Protein AF-A0A392NXZ0-F1 (afdb_monomer)

Secondary structure (DSSP, 8-state):
--TT--HHHHHHHHHHHHHHHHHHHHS----SSPPPHHHHHHHHHHHIIIIIHHHHHHHHHHHHHHHHHHHS-PPPTT---------TTT--TT-TT--HHHHHHHHHHHHHHHHHHHHHHHHHHHHH-------HHHHHHHHHHHHHHHHHHHHTT---

Foldseek 3Di:
DPPPDDPVNVVVVVVVVVVVVVVVVPPPPPDPDDDALLRVLVVVLVCCVPPVVPPVVVVLVVQQVVCCVPPVGGDDPPDDPDDDDDCRLPDPVVNPSSDPVSVVVSVVVSVVSVVVSVVVVVVVVVVVVPDPDDDPVVVVVVVVVVVVVVVVVVVVPDDD

pLDDT: mean 88.1, std 13.16, range [43.94, 98.06]

Organism: NCBI:txid97028

Radius of gyration: 24.3 Å; Cα contacts (8 Å, |Δi|>4): 49; chains: 1; bounding box: 50×72×58 Å

Mean predicted aligned error: 9.59 Å

Sequence (160 aa):
DRPDLSPEDREMLIEDLVREITSIWQTDELRRQKPTPVDEARAGLNIVEQSLWKAVPHYLRRVSNALKKHTGKPLPLTCTPIKFGTWMGGDRDGNPNVTAKVTKDVSLLSRWMAIDLYIREVDSLRFELSMNRCSDTLSRLAHEILEGLSVEFYFCRDPS

Structure (mmCIF, N/CA/C/O backbone):
data_AF-A0A392NXZ0-F1
#
_entry.id   AF-A0A392NXZ0-F1
#
loop_
_atom_site.group_PDB
_atom_site.id
_atom_site.type_symbol
_atom_site.label_atom_id
_atom_site.label_alt_id
_atom_site.label_comp_id
_atom_site.label_asym_id
_atom_site.label_entity_id
_atom_site.label_seq_id
_atom_site.pdbx_PDB_ins_code
_atom_site.Cartn_x
_atom_site.Cartn_y
_atom_site.Cartn_z
_atom_site.occupancy
_atom_site.B_iso_or_equiv
_atom_site.auth_seq_id
_atom_site.auth_comp_id
_atom_site.auth_asym_id
_atom_site.auth_atom_id
_atom_site.pdbx_PDB_model_num
ATOM 1 N N . ASP A 1 1 ? 0.308 31.775 1.634 1.00 53.91 1 ASP A N 1
ATOM 2 C CA . ASP A 1 1 ? 1.097 32.590 2.571 1.00 53.91 1 ASP A CA 1
ATOM 3 C C . ASP A 1 1 ? 0.728 32.326 4.011 1.00 53.91 1 ASP A C 1
ATOM 5 O O . ASP A 1 1 ? -0.453 32.310 4.343 1.00 53.91 1 ASP A O 1
ATOM 9 N N . ARG A 1 2 ? 1.752 32.066 4.831 1.00 63.56 2 ARG A N 1
ATOM 10 C CA . ARG A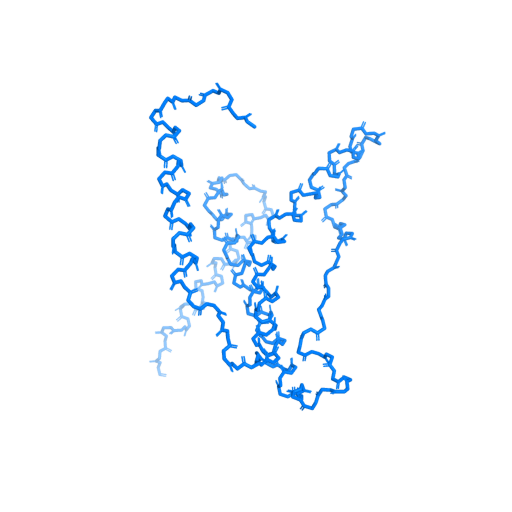 1 2 ? 1.707 31.965 6.295 1.00 63.56 2 ARG A CA 1
ATOM 11 C C . ARG A 1 2 ? 2.221 33.303 6.851 1.00 63.56 2 ARG A C 1
ATOM 13 O O . ARG A 1 2 ? 3.432 33.500 6.868 1.00 63.56 2 ARG A O 1
ATOM 20 N N . PRO A 1 3 ? 1.342 34.261 7.195 1.00 66.81 3 PRO A N 1
ATOM 21 C CA . PRO A 1 3 ? 1.756 35.598 7.635 1.00 66.81 3 PRO A CA 1
ATOM 22 C C . PRO A 1 3 ? 2.342 35.621 9.061 1.00 66.81 3 PRO A C 1
ATOM 24 O O . PRO A 1 3 ? 2.676 36.688 9.562 1.00 66.81 3 PRO A O 1
ATOM 27 N N . ASP A 1 4 ? 2.441 34.459 9.712 1.00 79.62 4 ASP A N 1
ATOM 28 C CA . ASP A 1 4 ? 2.841 34.238 11.104 1.00 79.62 4 ASP A CA 1
ATOM 29 C C . ASP A 1 4 ? 4.311 33.812 11.294 1.00 79.62 4 ASP A C 1
ATOM 31 O O . ASP A 1 4 ? 4.710 33.521 12.417 1.00 79.62 4 ASP A O 1
ATOM 35 N N . LEU A 1 5 ? 5.117 33.754 10.229 1.00 78.62 5 LEU A N 1
ATOM 36 C CA . LEU A 1 5 ? 6.523 33.334 10.306 1.00 78.62 5 LEU A CA 1
ATOM 37 C C . LEU A 1 5 ? 7.432 34.473 10.781 1.00 78.62 5 LEU A C 1
ATOM 39 O O . LEU A 1 5 ? 7.344 35.594 10.269 1.00 78.62 5 LEU A O 1
ATOM 43 N N . SER A 1 6 ? 8.336 34.179 11.721 1.00 87.62 6 SER A N 1
ATOM 44 C CA . SER A 1 6 ? 9.381 35.134 12.088 1.00 87.62 6 SER A CA 1
ATOM 45 C C . SER A 1 6 ? 10.360 35.343 10.918 1.00 87.62 6 SER A C 1
ATOM 47 O O . SER A 1 6 ? 10.436 34.506 10.009 1.00 87.62 6 SER A O 1
ATOM 49 N N . PRO A 1 7 ? 11.123 36.453 10.902 1.00 85.44 7 PRO A N 1
ATOM 50 C CA . PRO A 1 7 ? 12.153 36.673 9.889 1.00 85.44 7 PRO A CA 1
ATOM 51 C C . PRO A 1 7 ? 13.175 35.529 9.812 1.00 85.44 7 PRO A C 1
ATOM 53 O O . PRO A 1 7 ? 13.544 35.136 8.708 1.00 85.44 7 PRO A O 1
ATOM 56 N N . GLU A 1 8 ? 13.558 34.961 10.959 1.00 87.75 8 GLU A N 1
ATOM 57 C CA . GLU A 1 8 ? 14.507 33.842 11.064 1.00 87.75 8 GLU A CA 1
ATOM 58 C C . GLU A 1 8 ? 13.918 32.549 10.479 1.00 87.75 8 GLU A C 1
ATOM 60 O O . GLU A 1 8 ? 14.559 31.896 9.657 1.00 87.75 8 GLU A O 1
ATOM 65 N N . ASP A 1 9 ? 12.658 32.223 10.799 1.00 89.31 9 ASP A N 1
ATOM 66 C CA . ASP A 1 9 ? 11.982 31.041 10.238 1.00 89.31 9 ASP A CA 1
ATOM 67 C C . ASP A 1 9 ? 11.859 31.135 8.714 1.00 89.31 9 ASP A C 1
ATOM 69 O O . ASP A 1 9 ? 11.959 30.139 7.994 1.00 89.31 9 ASP A O 1
ATOM 73 N N . ARG A 1 10 ? 11.626 32.351 8.203 1.00 88.88 10 ARG A N 1
ATOM 74 C CA . ARG A 1 10 ? 11.544 32.604 6.764 1.00 88.88 10 ARG A CA 1
ATOM 75 C C . ARG A 1 10 ? 12.900 32.418 6.089 1.00 88.88 10 ARG A C 1
ATOM 77 O O . ARG A 1 10 ? 12.933 31.895 4.978 1.00 88.88 10 ARG A O 1
ATOM 84 N N . GLU A 1 11 ? 13.983 32.853 6.724 1.00 91.44 11 GLU A N 1
ATOM 85 C CA . GLU A 1 11 ? 15.342 32.675 6.209 1.00 91.44 11 GLU A CA 1
ATOM 86 C C . GLU A 1 11 ? 15.721 31.189 6.170 1.00 91.44 11 GLU A C 1
ATOM 88 O O . GLU A 1 11 ? 16.092 30.697 5.105 1.00 91.44 11 GLU A O 1
ATOM 93 N N . MET A 1 12 ? 15.463 30.441 7.249 1.00 91.00 12 MET A N 1
ATOM 94 C CA . MET A 1 12 ? 15.664 28.985 7.282 1.00 91.00 12 MET A CA 1
ATOM 95 C C . MET A 1 12 ? 14.859 28.249 6.202 1.00 91.00 12 MET A C 1
ATOM 97 O O . MET A 1 12 ? 15.390 27.383 5.511 1.00 91.00 12 MET A O 1
ATOM 101 N N . LEU A 1 13 ? 13.586 28.614 6.002 1.00 91.81 13 LEU A N 1
ATOM 102 C CA 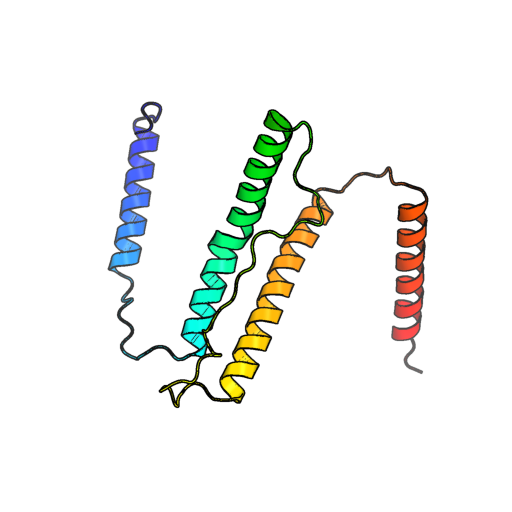. LEU A 1 13 ? 12.745 27.996 4.970 1.00 91.81 13 LEU A CA 1
ATOM 103 C C . LEU A 1 13 ? 13.292 28.251 3.556 1.00 91.81 13 LEU A C 1
ATOM 105 O O . LEU A 1 13 ? 13.195 27.387 2.684 1.00 91.81 13 LEU A O 1
ATOM 109 N N . ILE A 1 14 ? 13.849 29.443 3.318 1.00 93.44 14 ILE A N 1
ATOM 110 C CA . ILE A 1 14 ? 14.487 29.786 2.043 1.00 93.44 14 ILE A CA 1
ATOM 111 C C . ILE A 1 14 ? 15.777 28.979 1.866 1.00 93.44 14 ILE A C 1
ATOM 113 O O . ILE A 1 14 ? 15.998 28.4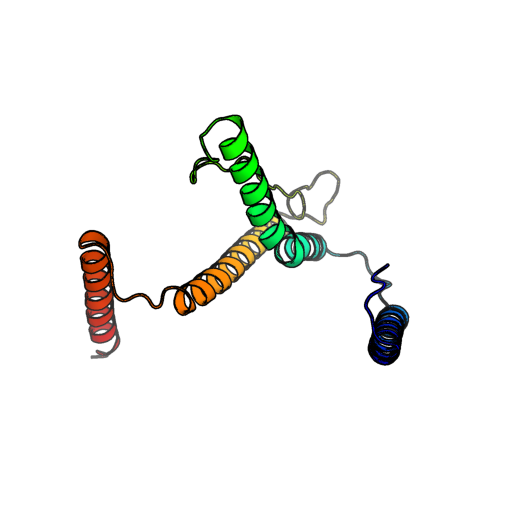55 0.776 1.00 93.44 14 ILE A O 1
ATOM 117 N N . GLU A 1 15 ? 16.600 28.839 2.906 1.00 94.06 15 GLU A N 1
ATOM 118 C CA . GLU A 1 15 ? 17.816 28.019 2.855 1.00 94.06 15 GLU A CA 1
ATOM 119 C C . GLU A 1 15 ? 17.509 26.551 2.543 1.00 94.06 15 GLU A C 1
ATOM 121 O O . GLU A 1 15 ? 18.150 25.960 1.669 1.00 94.06 15 GLU A O 1
ATOM 126 N N . ASP A 1 16 ? 16.498 25.974 3.196 1.00 94.38 16 ASP A N 1
ATOM 127 C CA . ASP A 1 16 ? 16.055 24.608 2.920 1.00 94.38 16 ASP A CA 1
ATOM 128 C C . ASP A 1 16 ? 15.512 24.480 1.490 1.00 94.38 16 ASP A C 1
ATOM 130 O O . ASP A 1 16 ? 15.882 23.553 0.771 1.00 94.38 16 ASP A O 1
ATOM 134 N N . LEU A 1 17 ? 14.718 25.446 1.013 1.00 94.50 17 LEU A N 1
ATOM 135 C CA . LEU A 1 17 ? 14.225 25.446 -0.367 1.00 94.50 17 LEU A CA 1
ATOM 136 C C . LEU A 1 17 ? 15.372 25.508 -1.388 1.00 94.50 17 LEU A C 1
ATOM 138 O O . LEU A 1 17 ? 15.355 24.779 -2.382 1.00 94.50 17 LEU A O 1
ATOM 142 N N . VAL A 1 18 ? 16.376 26.358 -1.155 1.00 95.12 18 VAL A N 1
ATOM 143 C CA . VAL A 1 18 ? 17.566 26.454 -2.014 1.00 95.12 18 VAL A CA 1
ATOM 144 C C . VAL A 1 18 ? 18.343 25.140 -2.002 1.00 95.12 18 VAL A C 1
ATOM 146 O O . VAL A 1 18 ? 18.792 24.695 -3.063 1.00 95.12 18 VAL A O 1
ATOM 149 N N . ARG A 1 19 ? 18.474 24.492 -0.839 1.00 93.50 19 ARG A N 1
ATOM 150 C CA . ARG A 1 19 ? 19.124 23.182 -0.708 1.00 93.50 19 ARG A CA 1
ATOM 151 C C . ARG A 1 19 ? 18.400 22.115 -1.529 1.00 93.50 19 ARG A C 1
ATOM 153 O O . ARG A 1 19 ? 19.058 21.421 -2.302 1.00 93.50 19 ARG A O 1
ATOM 160 N N . GLU A 1 20 ? 17.076 22.028 -1.422 1.00 93.81 20 GLU A N 1
ATOM 161 C CA . GLU A 1 20 ? 16.265 21.066 -2.183 1.00 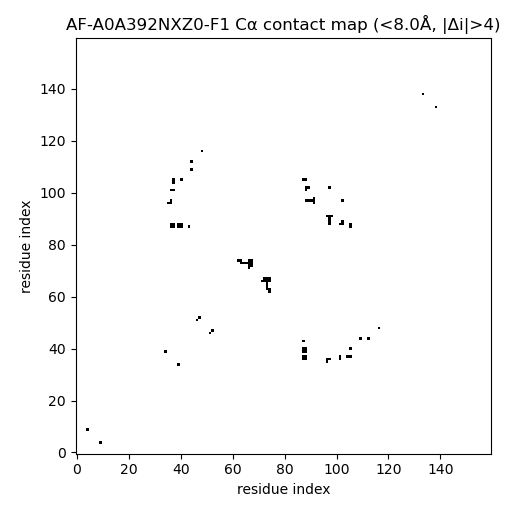93.81 20 GLU A CA 1
ATOM 162 C C . GLU A 1 20 ? 16.352 21.316 -3.696 1.00 93.81 20 GLU A C 1
ATOM 164 O O . GLU A 1 20 ? 16.625 20.394 -4.465 1.00 93.81 20 GLU A O 1
ATOM 169 N N . ILE A 1 21 ? 16.219 22.573 -4.143 1.00 91.94 21 ILE A N 1
ATOM 170 C CA . ILE A 1 21 ? 16.354 22.930 -5.567 1.00 91.94 21 ILE A CA 1
ATOM 171 C C . ILE A 1 21 ? 17.749 22.572 -6.089 1.00 91.94 21 ILE A C 1
ATOM 173 O O . ILE A 1 21 ? 17.878 22.010 -7.176 1.00 91.94 21 ILE A O 1
ATOM 177 N N . THR A 1 22 ? 18.795 22.875 -5.317 1.00 91.75 22 THR A N 1
ATOM 178 C CA . THR A 1 22 ? 20.180 22.561 -5.693 1.00 91.75 22 THR A CA 1
ATOM 179 C C . THR A 1 22 ? 20.392 21.051 -5.769 1.00 91.75 22 THR A C 1
ATOM 181 O O . THR A 1 22 ? 21.033 20.582 -6.706 1.00 91.75 22 THR A O 1
ATOM 184 N N . SER A 1 23 ? 19.823 20.284 -4.832 1.00 89.19 23 SER A N 1
ATOM 185 C CA . SER A 1 23 ? 19.892 18.821 -4.840 1.00 89.19 23 SER A CA 1
ATOM 186 C C . SER A 1 23 ? 19.229 18.235 -6.085 1.00 89.19 23 SER A C 1
ATOM 188 O O . SER A 1 23 ? 19.852 17.426 -6.773 1.00 89.19 23 SER A O 1
ATOM 190 N N . ILE A 1 24 ? 18.026 18.700 -6.438 1.00 87.81 24 ILE A N 1
ATOM 191 C CA . ILE A 1 24 ? 17.326 18.274 -7.659 1.00 87.81 24 ILE A CA 1
ATOM 192 C C . ILE A 1 24 ? 18.141 18.647 -8.903 1.00 87.81 24 ILE A C 1
ATOM 194 O O . ILE A 1 24 ? 18.316 17.822 -9.790 1.00 87.81 24 ILE A O 1
ATOM 198 N N . TRP A 1 25 ? 18.684 19.866 -8.961 1.00 85.44 25 TRP A N 1
ATOM 199 C CA . TRP A 1 25 ? 19.461 20.339 -10.110 1.00 85.44 25 TRP A CA 1
ATOM 200 C C . TRP A 1 25 ? 20.779 19.578 -10.309 1.00 85.44 25 TRP A C 1
ATOM 202 O O . TRP A 1 25 ? 21.196 19.339 -11.441 1.00 85.44 25 TRP A O 1
ATOM 212 N N . GLN A 1 26 ? 21.460 19.218 -9.219 1.00 84.94 26 GLN A N 1
ATOM 213 C CA . GLN A 1 26 ? 22.718 18.463 -9.264 1.00 84.94 26 GLN A CA 1
ATOM 214 C C . GLN A 1 26 ? 22.506 16.960 -9.472 1.00 84.94 26 GLN A C 1
ATOM 216 O O . GLN A 1 26 ? 23.444 16.257 -9.855 1.00 84.94 26 GLN A O 1
ATOM 221 N N . THR A 1 27 ? 21.294 16.464 -9.236 1.00 80.12 27 THR A N 1
ATOM 222 C CA . THR A 1 27 ? 20.940 15.073 -9.502 1.00 80.12 27 THR A CA 1
ATOM 223 C C . THR A 1 27 ? 20.620 14.927 -10.989 1.00 80.12 27 THR A C 1
ATOM 225 O O . THR A 1 27 ? 19.587 15.383 -11.468 1.00 80.12 27 THR A O 1
ATOM 228 N N . ASP A 1 28 ? 21.516 14.287 -11.745 1.00 62.31 28 ASP A N 1
ATOM 229 C CA . ASP A 1 28 ? 21.286 13.948 -13.156 1.00 62.31 28 ASP A CA 1
ATOM 230 C C . ASP A 1 28 ? 20.218 12.841 -13.262 1.00 62.31 28 ASP A C 1
ATOM 232 O O . ASP A 1 28 ? 20.522 11.649 -13.349 1.00 62.31 28 ASP A O 1
ATOM 236 N N . GLU A 1 29 ? 18.940 13.228 -13.205 1.00 62.53 29 GLU A N 1
ATOM 237 C CA . GLU A 1 29 ? 17.799 12.308 -13.326 1.00 62.53 29 GLU A CA 1
ATOM 238 C C . GLU A 1 29 ? 17.517 11.867 -14.774 1.00 62.53 29 GLU A C 1
ATOM 240 O O . GLU A 1 29 ? 16.615 11.053 -15.013 1.00 62.53 29 GLU A O 1
ATOM 245 N N . LEU A 1 30 ? 18.280 12.353 -15.764 1.00 62.22 30 LEU A N 1
ATOM 246 C CA . LEU A 1 30 ? 18.138 11.924 -17.155 1.00 62.22 30 LEU A CA 1
ATOM 247 C C . LEU A 1 30 ? 18.586 10.467 -17.298 1.00 62.22 30 LEU A C 1
ATOM 249 O O . LEU A 1 30 ? 19.743 10.139 -17.573 1.00 62.22 30 LEU A O 1
ATOM 253 N N . ARG A 1 31 ? 17.619 9.555 -17.150 1.00 60.88 31 ARG A N 1
ATOM 254 C CA . ARG A 1 31 ? 17.805 8.130 -17.425 1.00 60.88 31 ARG A CA 1
ATOM 255 C C . ARG A 1 31 ? 18.248 7.955 -18.875 1.00 60.88 31 ARG A C 1
ATOM 257 O O . ARG A 1 31 ? 17.454 8.063 -19.805 1.00 60.88 31 ARG A O 1
ATOM 264 N N . ARG A 1 32 ? 19.525 7.615 -19.060 1.00 68.31 32 ARG A N 1
ATOM 265 C CA . ARG A 1 32 ? 20.124 7.322 -20.376 1.00 68.31 32 ARG A CA 1
ATOM 266 C C . ARG A 1 32 ? 19.558 6.051 -21.024 1.00 68.31 32 ARG A C 1
ATOM 268 O O . ARG A 1 32 ? 19.791 5.817 -22.204 1.00 68.31 32 ARG A O 1
ATOM 275 N N . GLN A 1 33 ? 18.834 5.227 -20.263 1.00 73.31 33 GLN A N 1
ATOM 276 C CA . GLN A 1 33 ? 18.206 3.990 -20.725 1.00 73.31 33 GLN A CA 1
ATOM 277 C C . GLN A 1 33 ? 16.725 3.958 -20.343 1.00 73.31 33 GLN A C 1
ATOM 279 O O . GLN A 1 33 ? 16.329 4.444 -19.283 1.00 73.31 33 GLN A O 1
ATOM 284 N N . LYS A 1 34 ? 15.907 3.362 -21.217 1.00 80.31 34 LYS A N 1
ATOM 285 C CA . LYS A 1 34 ? 14.471 3.177 -20.986 1.00 80.31 34 LYS A CA 1
ATOM 286 C C . LYS A 1 34 ? 14.258 2.285 -19.747 1.00 80.31 34 LYS A C 1
ATOM 288 O O . LYS A 1 34 ? 14.934 1.260 -19.649 1.00 80.31 34 LYS A O 1
ATOM 293 N N . PRO A 1 35 ? 13.348 2.643 -18.821 1.00 84.44 35 PRO A N 1
ATOM 294 C CA . PRO A 1 35 ? 13.076 1.828 -17.640 1.00 84.44 35 PRO A CA 1
ATOM 295 C C . PRO A 1 35 ? 12.581 0.434 -18.032 1.00 84.44 35 PRO A C 1
ATOM 297 O O . PRO A 1 35 ? 11.896 0.258 -19.045 1.00 84.44 35 PRO A O 1
ATOM 300 N N . THR A 1 36 ? 12.927 -0.565 -17.223 1.00 91.00 36 THR A N 1
ATOM 301 C CA . THR A 1 36 ? 12.353 -1.900 -17.384 1.00 91.00 36 THR A CA 1
ATOM 302 C C . THR A 1 36 ? 10.905 -1.905 -16.876 1.00 91.00 36 THR A C 1
ATOM 304 O O . THR A 1 36 ? 10.555 -1.100 -16.010 1.00 91.00 36 THR A O 1
ATOM 307 N N . PRO A 1 37 ? 10.051 -2.846 -17.318 1.00 92.69 37 PRO A N 1
ATOM 308 C CA . PRO A 1 37 ? 8.700 -2.972 -16.764 1.00 92.69 37 PRO A CA 1
ATOM 309 C C . PRO A 1 37 ? 8.667 -3.184 -15.238 1.00 92.69 37 PRO A C 1
ATOM 311 O O . PRO A 1 37 ? 7.693 -2.831 -14.575 1.00 92.69 37 PRO A O 1
ATOM 314 N N . VAL A 1 38 ? 9.732 -3.759 -14.666 1.00 93.38 38 VAL A N 1
ATOM 315 C CA . VAL A 1 38 ? 9.881 -3.913 -13.212 1.00 93.38 38 VAL A CA 1
ATOM 316 C C . VAL A 1 38 ? 10.170 -2.564 -12.548 1.00 93.38 38 VAL A C 1
ATOM 318 O O . VAL A 1 38 ? 9.634 -2.296 -11.474 1.00 93.38 38 VAL A O 1
ATOM 321 N N . ASP A 1 39 ? 10.964 -1.696 -13.181 1.00 92.12 39 ASP A N 1
ATOM 322 C CA . ASP A 1 39 ? 11.238 -0.344 -12.678 1.00 92.12 39 ASP A CA 1
ATOM 323 C C . ASP A 1 39 ? 9.985 0.533 -12.706 1.00 92.12 39 ASP A C 1
ATOM 325 O O . ASP A 1 39 ? 9.728 1.272 -11.756 1.00 92.12 39 ASP A O 1
ATOM 329 N N . GLU A 1 40 ? 9.171 0.416 -13.757 1.00 92.56 40 GLU A N 1
ATOM 330 C CA . GLU A 1 40 ? 7.869 1.087 -13.835 1.00 92.56 40 GLU A CA 1
ATOM 331 C C . GLU A 1 40 ? 6.954 0.629 -12.694 1.00 92.56 40 GLU A C 1
ATOM 333 O O . GLU A 1 40 ? 6.414 1.457 -11.960 1.00 92.56 40 GLU A O 1
ATOM 338 N N . ALA A 1 41 ? 6.854 -0.686 -12.466 1.00 94.81 41 ALA A N 1
ATOM 339 C CA . ALA A 1 41 ? 6.074 -1.226 -11.357 1.00 94.81 41 ALA A CA 1
ATOM 340 C C . ALA A 1 41 ? 6.583 -0.753 -9.985 1.00 94.81 41 ALA A C 1
ATOM 342 O O . ALA A 1 41 ? 5.775 -0.408 -9.124 1.00 94.81 41 ALA A O 1
ATOM 343 N N . ARG A 1 42 ? 7.907 -0.686 -9.780 1.00 94.12 42 ARG A N 1
ATOM 344 C CA . ARG A 1 42 ? 8.513 -0.127 -8.557 1.00 94.12 42 ARG A CA 1
ATOM 345 C C . ARG A 1 42 ? 8.135 1.334 -8.355 1.00 94.12 42 ARG A C 1
ATOM 347 O O . ARG A 1 42 ? 7.734 1.699 -7.254 1.00 94.12 42 ARG A O 1
ATOM 354 N N . ALA A 1 43 ? 8.221 2.150 -9.403 1.00 92.31 43 ALA A N 1
ATOM 355 C CA . ALA A 1 43 ? 7.827 3.554 -9.336 1.00 92.31 43 ALA A CA 1
ATOM 356 C C . ALA A 1 43 ? 6.342 3.699 -8.961 1.00 92.31 43 ALA A C 1
ATOM 358 O O . ALA A 1 43 ? 5.997 4.496 -8.091 1.00 92.31 43 ALA A O 1
ATOM 359 N N . GLY A 1 44 ? 5.473 2.871 -9.546 1.00 93.94 44 GLY A N 1
ATOM 360 C CA . GLY A 1 44 ? 4.057 2.815 -9.192 1.00 93.94 44 GLY A CA 1
ATOM 361 C C . GLY A 1 44 ? 3.798 2.427 -7.735 1.00 93.94 44 GLY A C 1
ATOM 362 O O . GLY A 1 44 ? 3.003 3.072 -7.053 1.00 93.94 44 GLY A O 1
ATOM 363 N N . LEU A 1 45 ? 4.483 1.396 -7.235 1.00 94.38 45 LEU A N 1
ATOM 364 C CA . LEU A 1 45 ? 4.375 0.968 -5.835 1.00 94.38 45 LEU A CA 1
ATOM 365 C C . LEU A 1 45 ? 4.898 2.032 -4.863 1.00 94.38 45 LEU A C 1
ATOM 367 O O . LEU A 1 45 ? 4.310 2.216 -3.801 1.00 94.38 45 LEU A O 1
ATOM 371 N N . ASN A 1 46 ? 5.927 2.787 -5.245 1.00 94.12 46 ASN A N 1
ATOM 372 C CA . ASN A 1 46 ? 6.427 3.898 -4.440 1.00 94.12 46 ASN A CA 1
ATOM 373 C C . ASN A 1 46 ? 5.361 4.997 -4.249 1.00 94.12 46 ASN A C 1
ATOM 375 O O . ASN A 1 46 ? 5.237 5.555 -3.164 1.00 94.12 46 ASN A O 1
ATOM 379 N N . ILE A 1 47 ? 4.518 5.261 -5.256 1.00 94.62 47 ILE A N 1
ATOM 380 C CA . ILE A 1 47 ? 3.374 6.183 -5.111 1.00 94.62 47 ILE A CA 1
ATOM 381 C C . ILE A 1 47 ? 2.361 5.644 -4.089 1.00 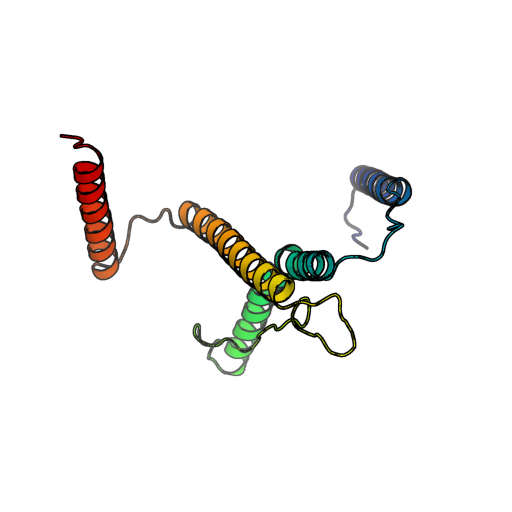94.62 47 ILE A C 1
ATOM 383 O O . ILE A 1 47 ? 1.790 6.414 -3.307 1.00 94.62 47 ILE A O 1
ATOM 387 N N . VAL A 1 48 ? 2.135 4.324 -4.077 1.00 95.00 48 VAL A N 1
ATOM 388 C CA . VAL A 1 48 ? 1.253 3.685 -3.092 1.00 95.00 48 VAL A CA 1
ATOM 389 C C . VAL A 1 48 ? 1.789 3.911 -1.681 1.00 95.00 48 VAL A C 1
ATOM 391 O O . VAL A 1 48 ? 1.051 4.418 -0.841 1.00 95.00 48 VAL A O 1
ATOM 394 N N . GLU A 1 49 ? 3.062 3.595 -1.445 1.00 94.75 49 GLU A N 1
ATOM 395 C CA . GLU A 1 49 ? 3.726 3.743 -0.144 1.00 94.75 49 GLU A CA 1
ATOM 396 C C . GLU A 1 49 ? 3.777 5.205 0.329 1.00 94.75 49 GLU A C 1
ATOM 398 O O . GLU A 1 49 ? 3.357 5.514 1.446 1.00 94.75 49 GLU A O 1
ATOM 403 N N . GLN A 1 50 ? 4.258 6.119 -0.515 1.00 93.81 50 GLN A N 1
ATOM 404 C CA . GLN A 1 50 ? 4.535 7.499 -0.106 1.00 93.81 50 GLN A CA 1
ATOM 405 C C . GLN A 1 50 ? 3.276 8.364 0.006 1.00 93.81 50 GLN A C 1
ATOM 407 O O . GLN A 1 50 ? 3.250 9.316 0.787 1.00 93.81 50 GLN A O 1
ATOM 412 N N . SER A 1 51 ? 2.232 8.055 -0.770 1.00 94.44 51 SER A N 1
ATOM 413 C CA . SER A 1 51 ? 1.048 8.911 -0.878 1.00 94.44 51 SER A CA 1
ATOM 414 C C . SER A 1 51 ? -0.242 8.180 -0.519 1.00 94.44 51 SER A C 1
ATOM 416 O O . SER A 1 51 ? -0.908 8.533 0.461 1.00 94.44 51 SER A O 1
ATOM 418 N N . LEU A 1 52 ? -0.611 7.151 -1.290 1.00 95.50 52 LEU A N 1
ATOM 419 C CA . LEU A 1 52 ? -1.954 6.568 -1.201 1.00 95.50 52 LEU A CA 1
ATOM 420 C C . LEU A 1 52 ? -2.204 5.867 0.136 1.00 95.50 52 LEU A C 1
ATOM 422 O O . LEU A 1 52 ? -3.319 5.959 0.656 1.00 95.50 52 LEU A O 1
ATOM 426 N N . TRP A 1 53 ? -1.177 5.236 0.710 1.00 96.00 53 TRP A N 1
ATOM 427 C CA . TRP A 1 53 ? -1.264 4.504 1.974 1.00 96.00 53 TRP A CA 1
ATOM 428 C C . TRP A 1 53 ? -1.826 5.366 3.109 1.00 96.00 53 TRP A C 1
ATOM 430 O O . TRP A 1 53 ? -2.722 4.938 3.831 1.00 96.00 53 TRP A O 1
ATOM 440 N N . LYS A 1 54 ? -1.383 6.626 3.206 1.00 94.94 54 LYS A N 1
ATOM 441 C CA . LYS A 1 54 ? -1.870 7.588 4.209 1.00 94.94 54 LYS A CA 1
ATOM 442 C C . LYS A 1 54 ? -3.093 8.371 3.731 1.00 94.94 54 LYS A C 1
ATOM 444 O O . LYS A 1 54 ? -3.999 8.663 4.518 1.00 94.94 54 LYS A O 1
ATOM 449 N N . ALA A 1 55 ? -3.142 8.722 2.446 1.00 95.88 55 ALA A N 1
ATOM 450 C CA . ALA A 1 55 ? -4.199 9.569 1.900 1.00 95.88 55 ALA A CA 1
ATOM 451 C C . ALA A 1 55 ? -5.577 8.888 1.921 1.00 95.88 55 ALA A C 1
ATOM 453 O O . ALA A 1 55 ? -6.575 9.533 2.259 1.00 95.88 55 ALA A O 1
ATOM 454 N N . VAL A 1 56 ? -5.645 7.593 1.595 1.00 96.12 56 VAL A N 1
ATOM 455 C CA . VAL A 1 56 ? -6.915 6.860 1.470 1.00 96.12 56 VAL A CA 1
ATOM 456 C C . VAL A 1 56 ? -7.638 6.732 2.818 1.00 96.12 56 VAL A C 1
ATOM 458 O O . VAL A 1 56 ? -8.795 7.162 2.888 1.00 96.12 56 VAL A O 1
ATOM 461 N N . PRO A 1 57 ? -7.010 6.253 3.914 1.00 94.50 57 PRO A N 1
ATOM 462 C CA . PRO A 1 57 ? -7.658 6.221 5.226 1.00 94.50 57 PRO A CA 1
ATOM 463 C C . PRO A 1 57 ? -8.093 7.611 5.701 1.00 94.50 57 PRO A C 1
ATOM 465 O O . PRO A 1 57 ? -9.202 7.781 6.218 1.00 94.50 57 PRO A O 1
ATOM 468 N N . HIS A 1 58 ? -7.261 8.635 5.475 1.00 95.25 58 HIS A N 1
ATOM 469 C CA . HIS A 1 58 ? -7.586 10.008 5.856 1.00 95.25 58 HIS A CA 1
ATOM 470 C C . HIS A 1 58 ? -8.822 10.535 5.111 1.00 95.25 58 HIS A C 1
ATOM 472 O O . HIS A 1 58 ? -9.713 11.146 5.711 1.00 95.25 58 HIS A O 1
ATOM 478 N N . TYR A 1 59 ? -8.911 10.265 3.809 1.00 96.06 59 TYR A N 1
ATOM 479 C CA . TYR A 1 59 ? -10.073 10.618 3.004 1.00 96.06 59 TYR A CA 1
ATOM 480 C C . TYR A 1 59 ? -11.331 9.859 3.448 1.00 96.06 59 TYR A C 1
ATOM 482 O O . TYR A 1 59 ? -12.368 10.484 3.676 1.00 96.06 59 TYR A O 1
ATOM 490 N N . LEU A 1 60 ? -11.243 8.542 3.664 1.00 95.62 60 LEU A N 1
ATOM 491 C CA . LEU A 1 60 ? -12.375 7.739 4.139 1.00 95.62 60 LEU A CA 1
ATOM 492 C C . LEU A 1 60 ? -12.878 8.203 5.512 1.00 95.62 60 LEU A C 1
ATOM 494 O O . LEU A 1 60 ? -14.088 8.221 5.745 1.00 95.62 60 LEU A O 1
ATOM 498 N N . ARG A 1 61 ? -11.989 8.678 6.393 1.00 95.31 61 ARG A N 1
ATOM 499 C CA . ARG A 1 61 ? -12.382 9.305 7.666 1.00 95.31 61 ARG A CA 1
ATOM 500 C C . ARG A 1 61 ? -13.209 10.573 7.447 1.00 95.31 61 ARG A C 1
ATOM 502 O O . ARG A 1 61 ? -14.229 10.758 8.110 1.00 95.31 61 ARG A O 1
ATOM 509 N N . ARG A 1 62 ? -12.824 11.427 6.491 1.00 96.00 62 ARG A N 1
ATOM 510 C CA . ARG A 1 62 ? -13.606 12.625 6.122 1.00 96.00 62 ARG A CA 1
ATOM 511 C C . ARG A 1 62 ? -14.981 12.251 5.570 1.00 96.00 62 ARG A C 1
ATOM 513 O O . ARG A 1 62 ? -15.971 12.853 5.981 1.00 96.00 62 ARG A O 1
ATOM 520 N N . VAL A 1 63 ? -15.045 11.245 4.697 1.00 95.38 63 VAL A N 1
ATOM 521 C CA . VAL A 1 63 ? -16.309 10.726 4.148 1.00 95.38 63 VAL A CA 1
ATOM 522 C C . VAL A 1 63 ? -17.202 10.185 5.263 1.00 95.38 63 VAL A C 1
ATOM 524 O O . VAL A 1 63 ? -18.367 10.563 5.351 1.00 95.38 63 VAL A O 1
ATOM 527 N N . SER A 1 64 ? -16.657 9.365 6.163 1.00 96.25 64 SER A N 1
ATOM 528 C CA . SER A 1 64 ? -17.397 8.799 7.295 1.00 96.25 64 SER A CA 1
ATOM 529 C C . SER A 1 64 ? -17.964 9.882 8.221 1.00 96.25 64 SER A C 1
ATOM 531 O O . SER A 1 64 ? -19.134 9.824 8.605 1.00 96.25 64 SER A O 1
ATOM 533 N N . ASN A 1 65 ? -17.180 10.926 8.509 1.00 96.75 65 ASN A N 1
ATOM 534 C CA . ASN A 1 65 ? -17.628 12.067 9.309 1.00 96.75 65 ASN A CA 1
ATOM 535 C C . ASN A 1 65 ? -18.752 12.855 8.621 1.00 96.75 65 ASN A C 1
ATOM 537 O O . ASN A 1 65 ? -19.730 13.227 9.271 1.00 96.75 65 ASN A O 1
ATOM 541 N N . ALA A 1 66 ? -18.639 13.087 7.311 1.00 96.50 66 ALA A N 1
ATOM 542 C CA . ALA A 1 66 ? -19.682 13.752 6.535 1.00 96.50 66 ALA A CA 1
ATOM 543 C C . ALA A 1 66 ? -20.978 12.923 6.507 1.00 96.50 66 ALA A C 1
ATOM 545 O O . ALA A 1 66 ? -22.055 13.458 6.774 1.00 96.50 66 ALA A O 1
ATOM 546 N N . LEU A 1 67 ? -20.879 11.610 6.273 1.00 96.12 67 LEU A N 1
ATOM 547 C CA . LEU A 1 67 ? -22.025 10.697 6.309 1.00 96.12 67 LEU A CA 1
ATOM 548 C C . LEU A 1 67 ? -22.711 10.712 7.673 1.00 96.12 67 LEU A C 1
ATOM 550 O O . LEU A 1 67 ? -23.929 10.875 7.739 1.00 96.12 67 LEU A O 1
ATOM 554 N N . LYS A 1 68 ? -21.939 10.638 8.762 1.00 96.81 68 LYS A N 1
ATOM 555 C CA . LYS A 1 68 ? -22.483 10.703 10.122 1.00 96.81 68 LYS A CA 1
ATOM 556 C C . LYS A 1 68 ? -23.215 12.021 10.380 1.00 96.81 68 LYS A C 1
ATOM 558 O O . LYS A 1 68 ? -24.284 12.000 10.982 1.00 96.81 68 LYS A O 1
ATOM 563 N N . LYS A 1 69 ? -22.683 13.146 9.891 1.00 97.19 69 LYS A N 1
ATOM 564 C CA . LYS A 1 69 ? -23.303 14.472 10.037 1.00 97.19 69 LYS A CA 1
ATOM 565 C C . LYS A 1 69 ? -24.654 14.579 9.322 1.00 97.19 69 LYS A C 1
ATOM 567 O O . LYS A 1 69 ? -25.566 15.186 9.868 1.00 97.19 69 LYS A O 1
ATOM 572 N N . HIS A 1 70 ? -24.779 14.018 8.120 1.00 96.75 70 HIS A N 1
ATOM 573 C CA . HIS A 1 70 ? -25.979 14.190 7.289 1.00 96.75 70 HIS A CA 1
ATOM 574 C C . HIS A 1 70 ? -27.007 13.058 7.414 1.00 96.75 70 HIS A C 1
ATOM 576 O O . HIS A 1 70 ? -28.188 13.288 7.183 1.00 96.75 70 HIS A O 1
ATOM 582 N N . THR A 1 71 ? -26.578 11.847 7.775 1.00 96.19 71 THR A N 1
ATOM 583 C CA . THR A 1 71 ? -27.439 10.647 7.806 1.00 96.19 71 THR A CA 1
ATOM 584 C C . THR A 1 71 ? -27.551 10.012 9.194 1.00 96.19 71 THR A C 1
ATOM 586 O O . THR A 1 71 ? -28.290 9.047 9.377 1.00 96.19 71 THR A O 1
ATOM 589 N N . GLY A 1 72 ? -26.786 10.502 10.177 1.00 96.25 72 GLY A N 1
ATOM 590 C CA . GLY A 1 72 ? -26.685 9.913 11.516 1.00 96.25 72 GLY A CA 1
ATOM 591 C C . GLY A 1 72 ? -25.844 8.632 11.587 1.00 96.25 72 GLY A C 1
ATOM 592 O O . GLY A 1 72 ? -25.542 8.168 12.686 1.00 96.25 72 GLY A O 1
ATOM 593 N N . LYS A 1 73 ? -25.421 8.064 10.448 1.00 95.75 73 LYS A N 1
ATOM 594 C CA . LYS A 1 73 ? -24.646 6.816 10.382 1.00 95.75 73 LYS A CA 1
ATOM 595 C C . LYS A 1 73 ? -23.275 7.046 9.726 1.00 95.75 73 LYS A C 1
ATOM 597 O O . LYS A 1 73 ? -23.217 7.669 8.668 1.00 95.75 73 LYS A O 1
ATOM 602 N N . PRO A 1 74 ? -22.167 6.579 10.335 1.00 94.88 74 PRO A N 1
ATOM 603 C CA . PRO A 1 74 ? -20.848 6.629 9.709 1.00 94.88 74 PRO A CA 1
ATOM 604 C C . PRO A 1 74 ? -20.717 5.578 8.597 1.00 94.88 74 PRO A C 1
ATOM 606 O O . PRO A 1 74 ? -21.561 4.691 8.454 1.00 94.88 74 PRO A O 1
ATOM 609 N N . LEU A 1 75 ? -19.619 5.649 7.841 1.00 94.00 75 LEU A N 1
ATOM 610 C CA . LEU A 1 75 ? -19.258 4.591 6.898 1.00 94.00 75 LEU A CA 1
ATOM 611 C C . LEU A 1 75 ? -18.997 3.278 7.672 1.00 94.00 75 LEU A C 1
ATOM 613 O O . LEU A 1 75 ? 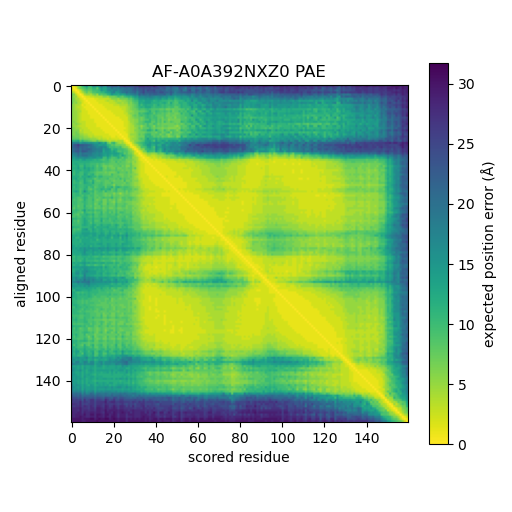-18.240 3.312 8.647 1.00 94.00 75 LEU A O 1
ATOM 617 N N . PRO A 1 76 ? -19.585 2.132 7.273 1.00 93.88 76 PRO A N 1
ATOM 618 C CA . PRO A 1 76 ? -19.298 0.845 7.907 1.00 93.88 76 PRO A CA 1
ATOM 619 C C . PRO A 1 76 ? -17.814 0.477 7.805 1.00 93.88 76 PRO A C 1
ATOM 621 O O . PRO A 1 76 ? -17.205 0.679 6.757 1.00 93.88 76 PRO A O 1
ATOM 624 N N . LEU A 1 77 ? -17.253 -0.132 8.855 1.00 89.88 77 LEU A N 1
ATOM 625 C CA . LEU A 1 77 ? -15.839 -0.545 8.890 1.00 89.88 77 LEU A CA 1
ATOM 626 C C . LEU A 1 77 ? -15.483 -1.588 7.818 1.00 89.88 77 LEU A C 1
ATOM 628 O O . LEU A 1 77 ? -14.340 -1.668 7.387 1.00 89.88 77 LEU A O 1
ATOM 632 N N . THR A 1 78 ? -16.462 -2.373 7.366 1.00 91.44 78 THR A N 1
ATOM 633 C CA . THR A 1 78 ? -16.299 -3.378 6.305 1.00 91.44 78 THR A CA 1
ATOM 634 C C . THR A 1 78 ? -16.383 -2.789 4.894 1.00 91.44 78 THR A C 1
ATOM 636 O O . THR A 1 78 ? -16.161 -3.498 3.912 1.00 91.44 78 THR A O 1
ATOM 639 N N . CYS A 1 79 ? -16.723 -1.504 4.759 1.00 91.00 79 CYS A N 1
ATOM 640 C CA . CYS A 1 79 ? -16.896 -0.866 3.464 1.00 91.00 79 CYS A CA 1
ATOM 641 C C . CYS A 1 79 ? -15.541 -0.459 2.871 1.00 91.00 79 CYS A C 1
ATOM 643 O O . CYS A 1 79 ? -14.822 0.363 3.435 1.00 91.00 79 CYS A O 1
ATOM 645 N N . THR A 1 80 ? -15.227 -0.990 1.689 1.00 89.94 80 THR A N 1
ATOM 646 C CA . THR A 1 80 ? -14.017 -0.664 0.916 1.00 89.94 80 THR A CA 1
ATOM 647 C C . THR A 1 80 ? -14.407 -0.067 -0.442 1.00 89.94 80 THR A C 1
ATOM 649 O O . THR A 1 80 ? -14.324 -0.738 -1.472 1.00 89.94 80 THR A O 1
ATOM 652 N N . PRO A 1 81 ? -14.882 1.196 -0.475 1.00 92.06 81 PRO A N 1
ATOM 653 C CA . PRO A 1 81 ? -15.438 1.792 -1.691 1.00 92.06 81 PRO A CA 1
ATOM 654 C C . PRO A 1 81 ? -14.371 2.157 -2.735 1.00 92.06 81 PRO A C 1
ATOM 656 O O . PRO A 1 81 ? -14.712 2.458 -3.873 1.00 92.06 81 PRO A O 1
ATOM 659 N N . ILE A 1 82 ? -13.088 2.140 -2.359 1.00 93.50 82 ILE A N 1
ATOM 660 C CA . ILE A 1 82 ? -11.961 2.475 -3.231 1.00 93.50 82 ILE A CA 1
ATOM 661 C C . ILE A 1 82 ? -11.080 1.237 -3.373 1.00 93.50 82 ILE A C 1
ATOM 663 O O . ILE A 1 82 ? -10.651 0.657 -2.375 1.00 93.50 82 ILE A O 1
ATOM 667 N N . LYS A 1 83 ? -10.800 0.850 -4.618 1.00 93.69 83 LYS A N 1
ATOM 668 C CA . LYS A 1 83 ? -9.866 -0.222 -4.966 1.00 93.69 83 LYS A CA 1
ATOM 669 C C . LYS A 1 83 ? -8.914 0.283 -6.038 1.00 93.69 83 LYS A C 1
ATOM 671 O O . LYS A 1 83 ? -9.340 0.968 -6.963 1.00 93.69 83 LYS A O 1
ATOM 676 N N . PHE A 1 84 ? -7.645 -0.082 -5.912 1.00 93.00 84 PHE A N 1
ATOM 677 C CA . PHE A 1 84 ? -6.616 0.257 -6.886 1.00 93.00 84 PHE A CA 1
ATOM 678 C C . PHE A 1 84 ? -6.225 -0.983 -7.681 1.00 93.00 84 PHE A C 1
ATOM 680 O O . PHE A 1 84 ? -6.129 -2.082 -7.136 1.00 93.00 84 PHE A O 1
ATOM 687 N N . GLY A 1 85 ? -5.998 -0.778 -8.972 1.00 92.31 85 GLY A N 1
ATOM 688 C CA . GLY A 1 85 ? -5.415 -1.756 -9.877 1.00 92.31 85 GLY A CA 1
ATOM 689 C C . GLY A 1 85 ? -4.271 -1.107 -10.642 1.00 92.31 85 GLY A C 1
ATOM 690 O O . GLY A 1 85 ? -4.242 0.111 -10.812 1.00 92.31 85 GLY A O 1
ATOM 691 N N . THR A 1 86 ? -3.326 -1.923 -11.090 1.00 93.25 86 THR A N 1
ATOM 692 C CA . THR A 1 86 ? -2.197 -1.481 -11.907 1.00 93.25 86 THR A CA 1
ATOM 693 C C . THR A 1 86 ? -2.043 -2.395 -13.110 1.00 93.25 86 THR A C 1
ATOM 695 O O . THR A 1 86 ? -2.305 -3.595 -13.028 1.00 93.25 86 THR A O 1
ATOM 698 N N . TRP A 1 87 ? -1.628 -1.808 -14.228 1.00 94.62 87 TRP A N 1
ATOM 699 C CA . TRP A 1 87 ? -1.262 -2.526 -15.448 1.00 94.62 87 TRP A CA 1
ATOM 700 C C . TRP A 1 87 ? 0.252 -2.742 -15.558 1.00 94.62 87 TRP A C 1
ATOM 702 O O . TRP A 1 87 ? 0.709 -3.511 -16.401 1.00 94.62 87 TRP A O 1
ATOM 712 N N . MET A 1 88 ? 1.041 -2.113 -14.682 1.00 93.69 88 MET A N 1
ATOM 713 C CA . MET A 1 88 ? 2.500 -2.214 -14.684 1.00 93.69 88 MET A CA 1
ATOM 714 C C . MET A 1 88 ? 2.934 -3.663 -14.448 1.00 93.69 88 MET A C 1
ATOM 716 O O . MET A 1 88 ? 2.518 -4.298 -13.480 1.00 93.69 88 MET A O 1
ATOM 720 N N . GLY A 1 89 ? 3.745 -4.202 -15.362 1.00 90.50 89 GLY A N 1
ATOM 721 C CA . GLY A 1 89 ? 4.175 -5.605 -15.349 1.00 90.50 89 GLY A CA 1
ATOM 722 C C . GLY A 1 89 ? 3.102 -6.627 -15.751 1.00 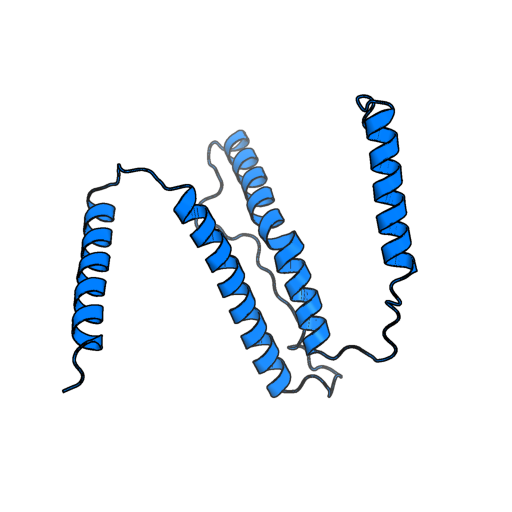90.50 89 GLY A C 1
ATOM 723 O O . GLY A 1 89 ? 3.402 -7.823 -15.809 1.00 90.50 89 GLY A O 1
ATOM 724 N N . GLY A 1 90 ? 1.872 -6.191 -16.030 1.00 90.12 90 GLY A N 1
ATOM 725 C CA . GLY A 1 90 ? 0.747 -7.044 -16.419 1.00 90.12 90 GLY A CA 1
ATOM 726 C C . GLY A 1 90 ? 0.314 -6.860 -17.872 1.00 90.12 90 GLY A C 1
ATOM 727 O O . GLY A 1 90 ? 0.057 -7.856 -18.544 1.00 90.12 90 GLY A O 1
ATOM 728 N N . ASP A 1 91 ? 0.262 -5.618 -18.353 1.00 93.00 91 ASP A N 1
ATOM 729 C CA . ASP A 1 91 ? -0.120 -5.304 -19.728 1.00 93.00 91 ASP A CA 1
ATOM 730 C C . ASP A 1 91 ? 1.000 -5.674 -20.709 1.00 93.00 91 ASP A C 1
ATOM 732 O O . ASP A 1 91 ? 2.138 -5.216 -20.590 1.00 93.00 91 ASP A O 1
ATOM 736 N N . ARG A 1 92 ? 0.675 -6.566 -21.646 1.00 93.25 92 ARG A N 1
ATOM 737 C CA . ARG A 1 92 ? 1.613 -7.130 -22.630 1.00 93.25 92 ARG A CA 1
ATOM 738 C C . ARG A 1 92 ? 1.306 -6.683 -24.048 1.00 93.25 92 ARG A C 1
ATOM 740 O O . ARG A 1 92 ? 2.046 -7.065 -24.957 1.00 93.25 92 ARG A O 1
ATOM 747 N N . ASP A 1 93 ? 0.222 -5.940 -24.252 1.00 90.50 93 ASP A N 1
ATOM 748 C CA . ASP A 1 93 ? -0.200 -5.576 -25.594 1.00 90.50 93 ASP A CA 1
ATOM 749 C C . ASP A 1 93 ? 0.864 -4.688 -26.255 1.00 90.50 93 ASP A C 1
ATOM 751 O O . ASP A 1 93 ? 1.279 -3.661 -25.721 1.00 90.50 93 ASP A O 1
ATOM 755 N N . GLY A 1 94 ? 1.413 -5.154 -27.377 1.00 89.19 94 GLY A N 1
ATOM 756 C CA . GLY A 1 94 ? 2.498 -4.476 -28.090 1.00 89.19 94 GLY A CA 1
ATOM 757 C C . GLY A 1 94 ? 3.845 -4.362 -27.352 1.00 89.19 94 GLY A C 1
ATOM 758 O O . GLY A 1 94 ? 4.750 -3.713 -27.881 1.00 89.19 94 GLY A O 1
ATOM 759 N N . ASN A 1 95 ? 4.035 -4.981 -26.176 1.00 90.44 95 ASN A N 1
ATOM 760 C CA . ASN A 1 95 ? 5.274 -4.861 -25.393 1.00 90.44 95 ASN A CA 1
ATOM 761 C C . ASN A 1 95 ? 5.947 -6.222 -25.114 1.00 90.44 95 ASN A C 1
ATOM 763 O O . ASN A 1 95 ? 5.672 -6.854 -24.089 1.00 90.44 95 ASN A O 1
ATOM 767 N N . PRO A 1 96 ? 6.908 -6.659 -25.955 1.00 91.31 96 PRO A N 1
ATOM 768 C CA . PRO A 1 96 ? 7.582 -7.950 -25.780 1.00 91.31 96 PRO A CA 1
ATOM 769 C C . PRO A 1 96 ? 8.441 -8.030 -24.507 1.00 91.31 96 PRO A C 1
ATOM 771 O O . PRO A 1 96 ? 8.822 -9.123 -24.093 1.00 91.31 96 PRO A O 1
ATOM 774 N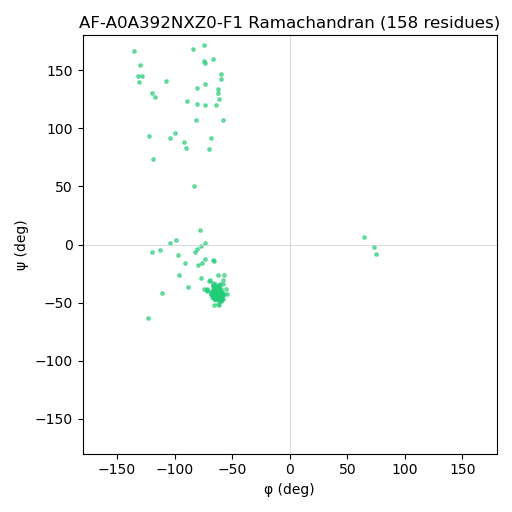 N . ASN A 1 97 ? 8.735 -6.897 -23.856 1.00 92.38 97 ASN A N 1
ATOM 775 C CA . ASN A 1 97 ? 9.517 -6.870 -22.619 1.00 92.38 97 ASN A CA 1
ATOM 776 C C . ASN A 1 97 ? 8.703 -7.323 -21.393 1.00 92.38 97 ASN A C 1
ATOM 778 O O . ASN A 1 97 ? 9.288 -7.656 -20.361 1.00 92.38 97 ASN A O 1
ATOM 782 N N . VAL A 1 98 ? 7.368 -7.368 -21.483 1.00 94.88 98 VAL A N 1
ATOM 783 C CA . VAL A 1 98 ? 6.499 -7.833 -20.391 1.00 94.88 98 VAL A CA 1
ATOM 784 C C . VAL A 1 98 ? 6.268 -9.336 -20.530 1.00 94.88 98 VAL A C 1
ATOM 786 O O . VAL A 1 98 ? 5.279 -9.814 -21.081 1.00 94.88 98 VAL A O 1
ATOM 789 N N . THR A 1 99 ? 7.227 -10.109 -20.028 1.00 95.38 99 THR A N 1
ATOM 790 C CA . THR A 1 99 ? 7.174 -11.578 -20.054 1.00 95.38 99 THR A CA 1
ATOM 791 C C . THR A 1 99 ? 6.371 -12.152 -18.880 1.00 95.38 99 THR A C 1
ATOM 793 O O . THR A 1 99 ? 6.098 -11.476 -17.888 1.00 95.38 99 THR A O 1
ATOM 796 N N . ALA A 1 100 ? 6.047 -13.451 -18.930 1.00 95.88 100 ALA A N 1
ATOM 797 C CA . ALA A 1 100 ? 5.431 -14.152 -17.797 1.00 95.88 100 ALA A CA 1
ATOM 798 C C . ALA A 1 100 ? 6.271 -14.089 -16.513 1.00 95.88 100 ALA A C 1
ATOM 800 O O . ALA A 1 100 ? 5.717 -13.987 -15.417 1.00 95.88 100 ALA A O 1
ATOM 801 N N . LYS A 1 101 ? 7.602 -14.097 -16.654 1.00 96.44 101 LYS A N 1
ATOM 802 C CA . LYS A 1 101 ? 8.526 -13.925 -15.533 1.00 96.44 101 LYS A CA 1
ATOM 803 C C . LYS A 1 101 ? 8.384 -12.534 -14.912 1.00 96.44 101 LYS A C 1
ATOM 805 O O . LYS A 1 101 ? 8.202 -12.442 -13.707 1.00 96.44 101 LYS A O 1
ATOM 810 N N . VAL A 1 102 ? 8.347 -11.482 -15.733 1.00 96.12 102 VAL A N 1
ATOM 811 C CA . VAL A 1 102 ? 8.142 -10.098 -15.270 1.00 96.12 102 VAL A CA 1
ATOM 812 C C . VAL A 1 102 ? 6.829 -9.954 -14.500 1.00 96.12 102 VAL A C 1
ATOM 814 O O . VAL A 1 102 ? 6.831 -9.411 -13.399 1.00 96.12 102 VAL A O 1
ATOM 817 N N . THR A 1 103 ? 5.716 -10.485 -15.018 1.00 96.88 103 THR A N 1
ATOM 818 C CA . THR A 1 103 ? 4.424 -10.426 -14.309 1.00 96.88 103 THR A CA 1
ATOM 819 C C . THR A 1 103 ? 4.479 -11.130 -12.952 1.00 96.88 103 THR A C 1
ATOM 821 O O . THR A 1 103 ? 3.940 -10.622 -11.968 1.00 96.88 103 THR A O 1
ATOM 824 N N . LYS A 1 104 ? 5.157 -12.283 -12.873 1.00 97.19 104 LYS A N 1
ATOM 825 C CA . LYS A 1 104 ? 5.365 -12.996 -11.606 1.00 97.19 104 LYS A CA 1
ATOM 826 C C . LYS A 1 104 ? 6.202 -12.164 -10.631 1.00 97.19 104 LYS A C 1
ATOM 828 O O . LYS A 1 104 ? 5.808 -12.023 -9.475 1.00 97.19 104 LYS A O 1
ATOM 833 N N . ASP A 1 105 ? 7.309 -11.598 -11.099 1.00 96.69 105 ASP A N 1
ATOM 834 C CA . ASP A 1 105 ? 8.227 -10.807 -10.277 1.00 96.69 105 ASP A CA 1
ATOM 835 C C . ASP A 1 105 ? 7.533 -9.551 -9.722 1.00 96.69 105 ASP A C 1
ATOM 837 O O . ASP A 1 105 ? 7.613 -9.276 -8.526 1.00 96.69 105 ASP A O 1
ATOM 841 N N . VAL A 1 106 ? 6.758 -8.841 -10.549 1.00 96.56 106 VAL A N 1
ATOM 842 C CA . VAL A 1 106 ? 5.981 -7.662 -10.126 1.00 96.56 106 VAL A CA 1
ATOM 843 C C . VAL A 1 106 ? 4.867 -8.026 -9.138 1.00 96.56 106 VAL A C 1
ATOM 845 O O . VAL A 1 106 ? 4.628 -7.292 -8.174 1.00 96.56 106 VAL A O 1
ATOM 848 N N . SER A 1 107 ? 4.204 -9.171 -9.319 1.00 96.81 107 SER A N 1
ATOM 849 C CA . SER A 1 107 ? 3.198 -9.653 -8.365 1.00 96.81 107 SER A CA 1
ATOM 850 C C . SER A 1 107 ? 3.816 -9.962 -6.997 1.00 96.81 107 SER A C 1
ATOM 852 O O . SER A 1 107 ? 3.284 -9.538 -5.968 1.00 96.81 107 SER A O 1
ATOM 854 N N . LEU A 1 108 ? 4.967 -10.643 -6.971 1.00 97.31 108 LEU A N 1
ATOM 855 C CA . LEU A 1 108 ? 5.701 -10.925 -5.735 1.00 97.31 108 LEU A CA 1
ATOM 856 C C . LEU A 1 108 ? 6.189 -9.642 -5.059 1.00 97.31 108 LEU A C 1
ATOM 858 O O . LEU A 1 108 ? 6.028 -9.503 -3.849 1.00 97.31 108 LEU A O 1
ATOM 862 N N . LEU A 1 109 ? 6.704 -8.689 -5.834 1.00 96.19 109 LEU A N 1
ATOM 863 C CA . LEU A 1 109 ? 7.118 -7.382 -5.331 1.00 96.19 109 LEU A CA 1
ATOM 864 C C . LEU A 1 109 ? 5.948 -6.619 -4.693 1.00 96.19 109 LEU A C 1
ATOM 866 O O . LEU A 1 109 ? 6.092 -6.066 -3.607 1.00 96.19 109 LEU A O 1
ATOM 870 N N . SER A 1 110 ? 4.775 -6.635 -5.332 1.00 96.31 110 SER A N 1
ATOM 871 C CA . SER A 1 110 ? 3.567 -5.989 -4.802 1.00 96.31 110 SER A CA 1
ATOM 872 C C . SER A 1 110 ? 3.122 -6.621 -3.480 1.00 96.31 110 SER A C 1
ATOM 874 O O . SER A 1 110 ? 2.747 -5.914 -2.548 1.00 96.31 110 SER A O 1
ATOM 876 N N . ARG A 1 111 ? 3.195 -7.957 -3.374 1.00 97.38 111 ARG A N 1
ATOM 877 C CA . ARG A 1 111 ? 2.896 -8.682 -2.127 1.00 97.38 111 ARG A CA 1
ATOM 878 C C . ARG A 1 111 ? 3.896 -8.357 -1.025 1.00 97.38 111 ARG A C 1
ATOM 880 O O . ARG A 1 111 ? 3.479 -8.145 0.107 1.00 97.38 111 ARG A O 1
ATOM 887 N N . TRP A 1 112 ? 5.184 -8.325 -1.355 1.00 97.31 112 TRP A N 1
ATOM 888 C CA . TRP A 1 112 ? 6.237 -7.974 -0.408 1.00 97.31 112 TRP A CA 1
ATOM 889 C C . TRP A 1 112 ? 6.038 -6.556 0.140 1.00 97.31 112 TRP A C 1
ATOM 891 O O . TRP A 1 112 ? 5.989 -6.388 1.353 1.00 97.31 112 TRP A O 1
ATOM 901 N N . MET A 1 113 ? 5.801 -5.575 -0.737 1.00 96.44 113 MET A N 1
ATOM 902 C CA . MET A 1 113 ? 5.518 -4.191 -0.342 1.00 96.44 113 MET A CA 1
ATOM 903 C C . MET A 1 113 ? 4.276 -4.094 0.553 1.00 96.44 113 MET A C 1
ATOM 905 O O . MET A 1 113 ? 4.294 -3.408 1.568 1.00 96.44 113 MET A O 1
ATOM 909 N N . ALA A 1 114 ? 3.198 -4.809 0.216 1.00 96.88 114 ALA A N 1
ATOM 910 C CA . ALA A 1 114 ? 1.997 -4.819 1.046 1.00 96.88 114 ALA A CA 1
ATOM 911 C C . ALA A 1 114 ? 2.282 -5.352 2.459 1.00 96.88 114 ALA A C 1
ATOM 913 O O . ALA A 1 114 ? 1.842 -4.751 3.434 1.00 96.88 114 ALA A O 1
ATOM 914 N N . ILE A 1 115 ? 3.024 -6.459 2.571 1.00 98.06 115 ILE A N 1
ATOM 915 C CA . ILE A 1 115 ? 3.417 -7.031 3.867 1.00 98.06 115 ILE A CA 1
ATOM 916 C C . ILE A 1 115 ? 4.264 -6.033 4.657 1.00 98.06 115 ILE A C 1
ATOM 918 O O . ILE A 1 115 ? 3.984 -5.813 5.830 1.00 98.06 115 ILE A O 1
ATOM 922 N N . ASP A 1 116 ? 5.253 -5.414 4.018 1.00 97.06 116 ASP A N 1
ATOM 923 C CA . ASP A 1 116 ? 6.137 -4.445 4.662 1.00 97.06 116 ASP A CA 1
ATOM 924 C C . ASP A 1 116 ? 5.360 -3.240 5.221 1.00 97.06 116 ASP A C 1
ATOM 926 O O . ASP A 1 116 ? 5.504 -2.897 6.394 1.00 97.06 116 ASP A O 1
ATOM 930 N N . LEU A 1 117 ? 4.436 -2.675 4.435 1.00 97.12 117 LEU A N 1
ATOM 931 C CA . LEU A 1 117 ? 3.550 -1.600 4.888 1.00 97.12 117 LEU A CA 1
ATOM 932 C C . LEU A 1 117 ? 2.680 -2.026 6.078 1.00 97.12 117 LEU A C 1
ATOM 934 O O . LEU A 1 117 ? 2.566 -1.282 7.050 1.00 97.12 117 LEU A O 1
ATOM 938 N N . TYR A 1 118 ? 2.099 -3.230 6.044 1.00 97.56 118 TYR A N 1
ATOM 939 C CA . TYR A 1 118 ? 1.299 -3.733 7.164 1.00 97.56 118 TYR A CA 1
ATOM 940 C C . TYR A 1 118 ? 2.125 -3.978 8.428 1.00 97.56 118 TYR A C 1
ATOM 942 O O . TYR A 1 118 ? 1.636 -3.679 9.514 1.00 97.56 118 TYR A O 1
ATOM 950 N N . ILE A 1 119 ? 3.354 -4.491 8.314 1.00 97.56 119 ILE A N 1
ATOM 951 C CA . ILE A 1 119 ? 4.237 -4.702 9.472 1.00 97.56 119 ILE A CA 1
ATOM 952 C C . ILE A 1 119 ? 4.504 -3.372 10.177 1.00 97.56 119 ILE A C 1
ATOM 954 O O . ILE A 1 119 ? 4.326 -3.290 11.389 1.00 97.56 119 ILE A O 1
ATOM 958 N N . ARG A 1 120 ? 4.828 -2.313 9.424 1.00 95.94 120 ARG A N 1
ATOM 959 C CA . ARG A 1 120 ? 5.059 -0.975 9.995 1.00 95.94 120 ARG A CA 1
ATOM 960 C C . ARG A 1 120 ? 3.834 -0.447 10.755 1.00 95.94 120 ARG A C 1
ATOM 962 O O . ARG A 1 120 ? 3.986 0.105 11.842 1.00 95.94 120 ARG A O 1
ATOM 969 N N . GLU A 1 121 ? 2.627 -0.632 10.215 1.00 96.19 121 GLU A N 1
ATOM 970 C CA . GLU A 1 121 ? 1.386 -0.224 10.896 1.00 96.19 121 GLU A CA 1
ATOM 971 C C . GLU A 1 121 ? 1.124 -1.055 12.160 1.00 96.19 121 GLU A C 1
ATOM 973 O O . GLU A 1 121 ? 0.765 -0.505 13.200 1.00 96.19 121 GLU A O 1
ATOM 978 N N . VAL A 1 122 ? 1.327 -2.375 12.100 1.00 96.50 122 VAL A N 1
ATOM 979 C CA . VAL A 1 122 ? 1.167 -3.267 13.260 1.00 96.50 122 VAL A CA 1
ATOM 980 C C . VAL A 1 122 ? 2.166 -2.917 14.362 1.00 96.50 122 VAL A C 1
ATOM 982 O O . VAL A 1 122 ? 1.783 -2.872 15.531 1.00 96.50 122 VAL A O 1
ATOM 985 N N . ASP A 1 123 ? 3.413 -2.615 14.007 1.00 95.56 123 ASP A N 1
ATOM 986 C CA . ASP A 1 123 ? 4.429 -2.181 14.963 1.00 95.56 123 ASP A CA 1
ATOM 987 C C . ASP A 1 123 ? 4.052 -0.848 15.619 1.00 95.56 123 ASP A C 1
ATOM 989 O O . ASP A 1 123 ? 4.153 -0.727 16.840 1.00 95.56 123 ASP A O 1
ATOM 993 N N . SER A 1 124 ? 3.538 0.127 14.860 1.00 94.75 124 SER A N 1
ATOM 994 C CA . SER A 1 124 ? 3.027 1.381 15.439 1.00 94.75 124 SER A CA 1
ATOM 995 C C . SER A 1 124 ? 1.872 1.117 16.409 1.00 94.75 124 SER A C 1
ATOM 997 O O . SER A 1 124 ? 1.886 1.586 17.550 1.00 94.75 124 SER A O 1
ATOM 999 N N . LEU A 1 125 ? 0.903 0.293 15.997 1.00 94.56 125 LEU A N 1
ATOM 1000 C CA . LEU A 1 125 ? -0.242 -0.079 16.830 1.00 94.56 125 LEU A CA 1
ATOM 1001 C C . LEU A 1 125 ? 0.181 -0.803 18.109 1.00 94.56 125 LEU A C 1
ATOM 1003 O O . LEU A 1 125 ? -0.434 -0.597 19.153 1.00 94.56 125 LEU A O 1
ATOM 1007 N N . ARG A 1 126 ? 1.240 -1.616 18.063 1.00 92.31 126 ARG A N 1
ATOM 1008 C CA . ARG A 1 126 ? 1.795 -2.282 19.247 1.00 92.31 126 ARG A CA 1
ATOM 1009 C C . ARG A 1 126 ? 2.256 -1.276 20.305 1.00 92.31 126 ARG A C 1
ATOM 1011 O O . ARG A 1 126 ? 2.070 -1.540 21.491 1.00 92.31 126 ARG A O 1
ATOM 1018 N N . PHE A 1 127 ? 2.848 -0.151 19.904 1.00 91.25 127 PHE A N 1
ATOM 1019 C CA . PHE A 1 127 ? 3.254 0.901 20.844 1.00 91.25 127 PHE A CA 1
ATOM 1020 C C . PHE A 1 127 ? 2.059 1.712 21.364 1.00 91.25 127 PHE A C 1
ATOM 1022 O O . PHE A 1 127 ? 2.022 2.065 22.543 1.00 91.25 127 PHE A O 1
ATOM 1029 N N . GLU A 1 128 ? 1.071 1.987 20.512 1.00 93.50 128 GLU A N 1
ATOM 1030 C CA . GLU A 1 128 ? -0.114 2.770 20.884 1.00 93.50 128 GLU A CA 1
ATOM 1031 C C . GLU A 1 128 ? -1.074 1.998 21.805 1.00 93.50 128 GLU A C 1
ATOM 1033 O O . GLU A 1 128 ? -1.596 2.553 22.776 1.00 93.50 128 GLU A O 1
ATOM 1038 N N . LEU A 1 129 ? -1.283 0.704 21.551 1.00 90.69 129 LEU A N 1
ATOM 1039 C CA . LEU A 1 129 ? -2.212 -0.161 22.286 1.00 90.69 129 LEU A CA 1
ATOM 1040 C C . LEU A 1 129 ? -1.596 -0.726 23.579 1.00 90.69 129 LEU A C 1
ATOM 1042 O O . LEU A 1 129 ? -1.684 -1.916 23.865 1.00 90.69 129 LEU A O 1
ATOM 1046 N N . SER A 1 130 ? -1.021 0.143 24.408 1.00 87.56 130 SER A N 1
ATOM 1047 C CA . SER A 1 130 ? -0.415 -0.200 25.710 1.00 87.56 130 SER A CA 1
ATOM 1048 C C . SER A 1 130 ? -1.431 -0.414 26.851 1.00 87.56 130 SER A C 1
ATOM 1050 O O . SER A 1 130 ? -1.073 -0.472 28.029 1.00 87.56 130 SER A O 1
ATOM 1052 N N . MET A 1 131 ? -2.720 -0.524 26.523 1.00 87.88 131 MET A N 1
ATOM 1053 C CA . MET A 1 131 ? -3.814 -0.660 27.487 1.00 87.88 131 MET A CA 1
ATOM 1054 C C . MET A 1 131 ? -3.837 -2.062 28.115 1.00 87.88 131 MET A C 1
ATOM 1056 O O . MET A 1 131 ? -3.724 -3.065 27.420 1.00 87.88 131 MET A O 1
ATOM 1060 N N . ASN A 1 132 ? -4.067 -2.146 29.429 1.00 82.12 132 ASN A N 1
ATOM 1061 C CA . ASN A 1 132 ? -4.137 -3.423 30.156 1.00 82.12 132 ASN A CA 1
ATOM 1062 C C . ASN A 1 132 ? -5.551 -4.026 30.250 1.00 82.12 132 ASN A C 1
ATOM 1064 O O . ASN A 1 132 ? -5.705 -5.198 30.587 1.00 82.12 132 ASN A O 1
ATOM 1068 N N . ARG A 1 133 ? -6.596 -3.235 29.982 1.00 89.38 133 ARG A N 1
ATOM 1069 C CA . ARG A 1 133 ? -7.987 -3.700 30.009 1.00 89.38 133 ARG A CA 1
ATOM 1070 C C . ARG A 1 133 ? -8.378 -4.233 28.639 1.00 89.38 133 ARG A C 1
ATOM 1072 O O . ARG A 1 133 ? -8.348 -3.497 27.658 1.00 89.38 133 ARG A O 1
ATOM 1079 N N . CYS A 1 134 ? -8.815 -5.484 28.601 1.00 90.00 134 CYS A N 1
ATOM 1080 C CA . CYS A 1 134 ? -9.357 -6.138 27.417 1.00 90.00 134 CYS A CA 1
ATOM 1081 C C . CYS A 1 134 ? -10.633 -6.913 27.772 1.00 90.00 134 CYS A C 1
ATOM 1083 O O . CYS A 1 134 ? -10.946 -7.100 28.946 1.00 90.00 134 CYS A O 1
ATOM 1085 N N . SER A 1 135 ? -11.398 -7.329 26.761 1.00 93.50 135 SER A N 1
ATOM 1086 C CA . SER A 1 135 ? -12.530 -8.234 26.966 1.00 93.50 135 SER A CA 1
ATOM 1087 C C . SER A 1 135 ? -12.048 -9.656 27.261 1.00 93.50 135 SER A C 1
ATOM 1089 O O . SER A 1 135 ? -10.978 -10.062 26.805 1.00 93.50 135 SER A O 1
ATOM 1091 N N . ASP A 1 136 ? -12.878 -10.459 27.926 1.00 93.81 136 ASP A N 1
ATOM 1092 C CA . ASP A 1 136 ? -12.558 -11.862 28.235 1.00 93.81 136 ASP A CA 1
ATOM 1093 C C . ASP A 1 136 ? -12.262 -12.698 26.981 1.00 93.81 136 ASP A C 1
ATOM 1095 O O . ASP A 1 136 ? -11.477 -13.643 27.014 1.00 93.81 136 ASP A O 1
ATOM 1099 N N . THR A 1 137 ? -12.890 -12.356 25.851 1.00 95.38 137 THR A N 1
ATOM 1100 C CA . THR A 1 137 ? -12.629 -12.995 24.555 1.00 95.38 137 THR A CA 1
ATOM 1101 C C . THR A 1 137 ? -11.217 -12.713 24.053 1.00 95.38 137 THR A C 1
ATOM 1103 O O . THR A 1 137 ? -10.545 -13.633 23.599 1.00 95.38 137 THR A O 1
ATOM 1106 N N . LEU A 1 138 ? -10.760 -11.460 24.146 1.00 92.06 138 LEU A N 1
ATOM 1107 C CA . LEU A 1 138 ? -9.422 -11.068 23.710 1.00 92.06 138 LEU A CA 1
ATOM 1108 C C . LEU A 1 138 ? -8.358 -11.613 24.668 1.00 92.06 138 LEU A C 1
ATOM 1110 O O . LEU A 1 138 ? -7.325 -12.091 24.213 1.00 92.06 138 LEU A O 1
ATOM 1114 N N . SER A 1 139 ? -8.642 -11.601 25.9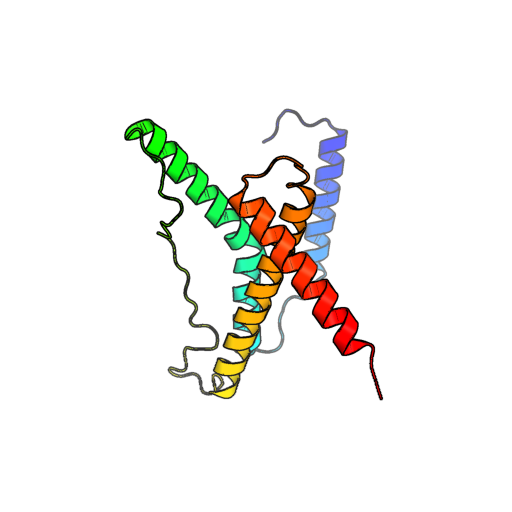74 1.00 91.12 139 SER A N 1
ATOM 1115 C CA . SER A 1 139 ? -7.751 -12.157 26.994 1.00 91.12 139 SER A CA 1
ATOM 1116 C C . SER A 1 139 ? -7.491 -13.646 26.763 1.00 91.12 139 SER A C 1
ATOM 1118 O O . SER A 1 139 ? -6.334 -14.057 26.717 1.00 91.12 139 SER A O 1
ATOM 1120 N N . ARG A 1 140 ? -8.539 -14.453 26.534 1.00 93.31 140 ARG A N 1
ATOM 1121 C CA . ARG A 1 140 ? -8.380 -15.891 26.246 1.00 93.31 140 ARG A CA 1
ATOM 1122 C C . ARG A 1 140 ? -7.547 -16.148 24.994 1.00 93.31 140 ARG A C 1
ATOM 1124 O O . ARG A 1 140 ? -6.595 -16.913 25.062 1.00 93.31 140 ARG A O 1
ATOM 1131 N N . LEU A 1 141 ? -7.845 -15.451 23.896 1.00 93.06 141 LEU A N 1
ATOM 1132 C CA . LEU A 1 141 ? -7.084 -15.592 22.653 1.00 93.06 141 LEU A CA 1
ATOM 1133 C C . LEU A 1 141 ? -5.602 -15.226 22.840 1.00 93.06 141 LEU A C 1
ATOM 1135 O O . LEU A 1 141 ? -4.723 -15.905 22.319 1.00 93.06 141 LEU A O 1
ATOM 1139 N N . ALA A 1 142 ? -5.313 -14.166 23.600 1.00 89.38 142 ALA A N 1
ATOM 1140 C CA . ALA A 1 142 ? -3.938 -13.773 23.894 1.00 89.38 142 ALA A CA 1
ATOM 1141 C C . ALA A 1 142 ? -3.194 -14.847 24.706 1.00 89.38 142 ALA A C 1
ATOM 1143 O O . ALA A 1 142 ? -2.040 -15.139 24.399 1.00 89.38 142 ALA A O 1
ATOM 1144 N N . HIS A 1 143 ? -3.851 -15.460 25.698 1.00 90.56 143 HIS A N 1
ATOM 1145 C CA . HIS A 1 143 ? -3.267 -16.563 26.467 1.00 90.56 143 HIS A CA 1
ATOM 1146 C C . HIS A 1 143 ? -2.998 -17.788 25.585 1.00 90.56 143 HIS A C 1
ATOM 1148 O O . HIS A 1 143 ? -1.890 -18.308 25.623 1.00 90.56 143 HIS A O 1
ATOM 1154 N N . GLU A 1 144 ? -3.946 -18.188 24.731 1.00 93.50 144 GLU A N 1
ATOM 1155 C CA . GLU A 1 144 ? -3.773 -19.317 23.800 1.00 93.50 144 GLU A CA 1
ATOM 1156 C C . GLU A 1 144 ? -2.562 -19.125 22.870 1.00 93.50 144 GLU A C 1
ATOM 1158 O O . GLU A 1 144 ? -1.778 -20.050 22.663 1.00 93.50 144 GLU A O 1
ATOM 1163 N N . ILE A 1 145 ? -2.369 -17.911 22.341 1.00 91.38 145 ILE A N 1
ATOM 1164 C CA . ILE A 1 145 ? -1.220 -17.589 21.481 1.00 91.38 145 ILE A CA 1
ATOM 1165 C C . ILE A 1 145 ? 0.093 -17.651 22.272 1.00 91.38 145 ILE A C 1
ATOM 1167 O O . ILE A 1 145 ? 1.076 -18.209 21.786 1.00 91.38 145 ILE A O 1
ATOM 1171 N N . LEU A 1 146 ? 0.128 -17.091 23.485 1.00 88.38 146 LEU A N 1
ATOM 1172 C CA . LEU A 1 146 ? 1.330 -17.096 24.326 1.00 88.38 146 LEU A CA 1
ATOM 1173 C C . LEU A 1 146 ? 1.712 -18.511 24.778 1.00 88.38 146 LEU A C 1
ATOM 1175 O O . LEU A 1 146 ? 2.894 -18.859 24.766 1.00 88.38 146 LEU A O 1
ATOM 1179 N N . GLU A 1 147 ? 0.728 -19.337 25.131 1.00 87.06 147 GLU A N 1
ATOM 1180 C CA . GLU A 1 147 ? 0.945 -20.741 25.475 1.00 87.06 147 GLU A CA 1
ATOM 1181 C C . GLU A 1 147 ? 1.417 -21.536 24.252 1.00 87.06 147 GLU A C 1
ATOM 1183 O O . GLU A 1 147 ? 2.421 -22.242 24.344 1.00 87.06 147 GLU A O 1
ATOM 1188 N N . GLY A 1 148 ? 0.793 -21.354 23.084 1.00 80.38 148 GLY A N 1
ATOM 1189 C CA . GLY A 1 148 ? 1.220 -21.996 21.835 1.00 80.38 148 GLY A CA 1
ATOM 1190 C C . GLY A 1 148 ? 2.663 -21.657 21.443 1.00 80.38 148 GLY A C 1
ATOM 1191 O O . GLY A 1 148 ? 3.437 -22.549 21.093 1.00 80.38 148 GLY A O 1
ATOM 1192 N N . LEU A 1 149 ? 3.065 -20.391 21.597 1.00 69.00 149 LEU A N 1
ATOM 1193 C CA . LEU A 1 149 ? 4.445 -19.943 21.371 1.00 69.00 149 LEU A CA 1
ATOM 1194 C C . LEU A 1 149 ? 5.430 -20.529 22.387 1.00 69.00 149 LEU A C 1
ATOM 1196 O O . LEU A 1 149 ? 6.581 -20.793 22.037 1.00 69.00 149 LEU A O 1
ATOM 1200 N N . SER A 1 150 ? 4.999 -20.752 23.632 1.00 60.06 150 SER A N 1
ATOM 1201 C CA . SER A 1 150 ? 5.841 -21.421 24.622 1.00 60.06 150 SER A CA 1
ATOM 1202 C C . SER A 1 150 ? 6.113 -22.873 24.211 1.00 60.06 150 SER A C 1
ATOM 1204 O O . SER A 1 150 ? 7.263 -23.303 24.244 1.00 60.06 150 SER A O 1
ATOM 1206 N N . VAL A 1 151 ? 5.109 -23.594 23.701 1.00 56.53 151 VAL A N 1
ATOM 1207 C CA . VAL A 1 151 ? 5.240 -24.998 23.272 1.00 56.53 151 VAL A CA 1
ATOM 1208 C C . VAL A 1 151 ? 6.123 -25.151 22.023 1.00 56.53 151 VAL A C 1
ATOM 1210 O O . VAL A 1 151 ? 6.973 -26.044 21.991 1.00 56.53 151 VAL A O 1
ATOM 1213 N N . GLU A 1 152 ? 6.005 -24.270 21.023 1.00 52.53 152 GLU A N 1
ATOM 1214 C CA . GLU A 1 152 ? 6.870 -24.308 19.826 1.00 52.53 152 GLU A CA 1
ATOM 1215 C C . GLU A 1 152 ? 8.342 -23.986 20.140 1.00 52.53 152 GLU A C 1
ATOM 1217 O O . GLU A 1 152 ? 9.245 -24.610 19.578 1.00 52.53 152 GLU A O 1
ATOM 1222 N N . PHE A 1 153 ? 8.615 -23.074 21.083 1.00 48.66 153 PHE A N 1
ATOM 1223 C CA . PHE A 1 153 ? 9.986 -22.789 21.527 1.00 48.66 153 PHE A CA 1
ATOM 1224 C C . PHE A 1 153 ? 10.618 -23.940 22.323 1.00 48.66 153 PHE A C 1
ATOM 1226 O O . PHE A 1 153 ? 11.838 -24.113 22.256 1.00 48.66 153 PHE A O 1
ATOM 1233 N N . TYR A 1 154 ? 9.819 -24.728 23.052 1.00 47.53 154 TYR A N 1
ATOM 1234 C CA . TYR A 1 154 ? 10.292 -25.957 23.697 1.00 47.53 154 TYR A CA 1
ATOM 1235 C C . TYR A 1 154 ? 10.633 -27.039 22.658 1.00 47.53 154 TYR A C 1
ATOM 1237 O O . TYR A 1 154 ? 11.700 -27.638 22.751 1.00 47.53 154 TYR A O 1
ATOM 1245 N N . PHE A 1 155 ? 9.808 -27.229 21.621 1.00 47.25 155 PHE A N 1
ATOM 1246 C CA . PHE A 1 155 ? 10.074 -28.220 20.565 1.00 47.25 155 PHE A CA 1
ATOM 1247 C C . PHE A 1 155 ? 11.246 -27.852 19.641 1.00 47.25 155 PHE A C 1
ATOM 1249 O O . PHE A 1 155 ? 11.960 -28.733 19.173 1.00 47.25 155 PHE A O 1
ATOM 1256 N N . CYS A 1 156 ? 11.493 -26.563 19.393 1.00 47.91 156 CYS A N 1
ATOM 1257 C CA . CYS A 1 156 ? 12.604 -26.125 18.540 1.00 47.91 156 CYS A CA 1
ATOM 1258 C C . CYS A 1 156 ? 13.973 -26.108 19.264 1.00 47.91 156 CYS A C 1
ATOM 1260 O O . CYS A 1 156 ? 14.995 -25.819 18.637 1.00 47.91 156 CYS A O 1
ATOM 1262 N N . ARG A 1 157 ? 14.006 -26.397 20.576 1.00 47.47 157 ARG A N 1
ATOM 1263 C CA . ARG A 1 157 ? 15.224 -26.471 21.408 1.00 47.47 157 ARG A CA 1
ATOM 1264 C C . ARG A 1 157 ? 15.691 -27.891 21.741 1.00 47.47 157 ARG A C 1
ATOM 1266 O O . ARG A 1 157 ? 16.720 -28.000 22.403 1.00 47.47 157 ARG A O 1
ATOM 1273 N N . ASP A 1 158 ? 15.011 -28.931 21.260 1.00 46.41 158 ASP A N 1
ATOM 1274 C CA . ASP A 1 158 ? 15.451 -30.324 21.407 1.00 46.41 158 ASP A CA 1
ATOM 1275 C C . ASP A 1 158 ? 16.036 -30.861 20.085 1.00 46.41 158 ASP A C 1
ATOM 1277 O O . ASP A 1 158 ? 15.307 -31.376 19.235 1.00 46.41 158 ASP A O 1
ATOM 1281 N N . PRO A 1 159 ? 17.360 -30.745 19.865 1.00 48.94 159 PRO A N 1
ATOM 1282 C CA . PRO A 1 159 ? 18.076 -31.589 18.931 1.00 48.94 159 PRO A CA 1
ATOM 1283 C C . PRO A 1 159 ? 18.603 -32.805 19.703 1.00 48.94 159 PRO A C 1
ATOM 1285 O O . PRO A 1 159 ? 19.721 -32.779 20.223 1.00 48.94 159 PRO A O 1
ATOM 1288 N N . SER A 1 160 ? 17.793 -33.860 19.802 1.00 43.94 160 SER A N 1
ATOM 1289 C CA . SER A 1 160 ? 18.321 -35.214 20.019 1.00 43.94 160 SER A CA 1
ATOM 1290 C C . SER A 1 160 ? 18.684 -35.841 18.682 1.00 43.94 160 SER A C 1
ATOM 1292 O O . SER A 1 160 ? 17.770 -35.877 17.823 1.00 43.94 160 SER A O 1
#

InterPro domains:
  IPR015813 Pyruvate/Phosphoenolpyruvate kinase-like domain superfamily [SSF51621] (1-144)
  IPR021135 Phosphoenolpyruvate carboxylase [PF00311] (2-143)
  IPR021135 Phosphoenolpyruvate carboxylase [PR00150] (25-41)
  IPR021135 Phosphoenolpyruvate carboxylase [PR00150] (84-99)
  IPR021135 Phosphoenolpyruvate carboxylase [PTHR30523] (1-148)

Nearest PDB structures (foldseek):
  1jqn-assembly1_A  TM=9.732E-01  e=1.524E-07  Escherichia coli

Solvent-accessible surface area (backbone atoms only — not comparable to full-atom values): 9620 Å² total; per-residue (Å²): 137,75,93,82,63,51,74,66,59,50,49,53,52,49,52,52,50,52,50,52,53,49,51,57,70,71,48,83,76,76,68,91,59,84,77,50,52,63,52,51,32,49,55,56,49,48,48,40,66,78,44,46,64,62,49,52,60,54,49,51,50,52,51,20,52,51,36,27,74,78,70,75,45,58,64,59,91,87,64,72,93,74,84,89,85,78,54,63,29,65,63,42,84,98,35,88,82,44,37,76,65,44,31,51,52,42,50,52,49,53,53,50,51,51,50,52,56,49,50,55,52,51,54,52,47,58,68,69,64,72,69,89,83,72,54,74,72,57,50,52,54,53,49,53,52,53,51,51,52,50,53,53,56,57,61,77,68,63,88,125